Protein AF-A0A955NUU7-F1 (afdb_monomer)

Solvent-accessible surface area (backbone atoms only — not comparable to full-atom values): 5907 Å² total; per-residue (Å²): 116,76,65,56,60,60,43,72,78,55,56,61,85,37,83,91,27,47,65,56,55,53,48,55,49,35,50,49,70,49,39,62,80,63,50,70,71,44,99,70,69,93,54,80,92,51,51,48,75,61,50,67,39,73,42,65,55,71,43,71,45,66,87,90,68,77,65,91,58,70,60,43,78,50,74,74,44,79,53,35,70,49,28,30,66,48,99,86,68,45,83,39,75,115

Radius of gyration: 16.12 Å; Cα contacts (8 Å, |Δi|>4): 113; chains: 1; bounding box: 36×29×48 Å

Nearest PDB structures (foldseek):
  7b5h-assembly1_AN  TM=3.900E-01  e=9.822E+00  Nostoc sp. PCC 7120 = FACHB-418

Sequence (94 aa):
DWQMWFAALGSVRSSRNQWFLSFLKALLEGRKEVIGLLETNPFEDSPPKYVRALVYDYHFTRWGSGDPNWWERGEASVYCPPVTLDESGRLRAQ

Mean predicted aligned error: 4.0 Å

Foldseek 3Di:
DVLVVVLLVDACPDPSNVVVVVLQLCQQVVPPVSQVVDPDRPQVPHRDQKDWDKDWDWDADDPPPPDPDGIDTDDIDTRGAIWGADPVSDIDHD

pLDDT: mean 92.94, std 3.9, range [76.44, 98.06]

Structure (mmCIF, N/CA/C/O backbone):
data_AF-A0A955NUU7-F1
#
_entry.id   AF-A0A955NUU7-F1
#
loop_
_atom_site.group_PDB
_atom_site.id
_atom_site.type_symbol
_atom_site.label_atom_id
_atom_site.label_alt_id
_atom_site.label_comp_id
_atom_site.label_asym_id
_atom_site.label_entity_id
_atom_site.label_seq_id
_atom_site.pdbx_PDB_ins_code
_atom_site.Cartn_x
_atom_site.Cartn_y
_atom_site.Cartn_z
_atom_site.occupancy
_atom_site.B_iso_or_equiv
_atom_site.auth_seq_id
_atom_site.auth_comp_id
_atom_site.auth_asym_id
_atom_site.auth_atom_id
_atom_site.pdbx_PDB_model_num
ATOM 1 N N . ASP A 1 1 ? -5.028 4.862 -9.643 1.00 80.00 1 ASP A N 1
ATOM 2 C CA . ASP A 1 1 ? -5.386 6.215 -9.168 1.00 80.00 1 ASP A CA 1
ATOM 3 C C . ASP A 1 1 ? -4.218 7.172 -9.408 1.00 80.00 1 ASP A C 1
ATOM 5 O O . ASP A 1 1 ? -3.074 6.754 -9.265 1.00 80.00 1 ASP A O 1
ATOM 9 N N . TRP A 1 2 ? -4.481 8.419 -9.802 1.00 88.12 2 TRP A N 1
ATOM 10 C CA . TRP A 1 2 ? -3.449 9.421 -10.102 1.00 88.12 2 TRP A CA 1
ATOM 11 C C . TRP A 1 2 ? -2.770 9.985 -8.841 1.00 88.12 2 TRP A C 1
ATOM 13 O O . TRP A 1 2 ? -1.589 10.321 -8.876 1.00 88.12 2 TRP A O 1
ATOM 23 N N . GLN A 1 3 ? -3.465 10.030 -7.700 1.00 91.75 3 GLN A N 1
ATOM 24 C CA . GLN A 1 3 ? -2.890 10.455 -6.423 1.00 91.75 3 GLN A CA 1
ATOM 25 C C . GLN A 1 3 ? -1.843 9.460 -5.914 1.00 91.75 3 GLN A C 1
ATOM 27 O O . GLN A 1 3 ? -0.901 9.868 -5.238 1.00 91.75 3 GLN A O 1
ATOM 32 N N . MET A 1 4 ? -1.945 8.173 -6.278 1.00 91.50 4 MET A N 1
ATOM 33 C CA . MET A 1 4 ? -0.924 7.166 -5.945 1.00 91.50 4 MET A CA 1
ATOM 34 C C . MET A 1 4 ? 0.443 7.499 -6.555 1.00 91.50 4 MET A C 1
ATOM 36 O O . MET A 1 4 ? 1.464 7.239 -5.922 1.00 91.50 4 MET A O 1
ATOM 40 N N . TRP A 1 5 ? 0.476 8.122 -7.741 1.00 89.88 5 TRP A N 1
ATOM 41 C CA . TRP A 1 5 ? 1.725 8.581 -8.352 1.00 89.88 5 TRP A CA 1
ATOM 42 C C . TRP A 1 5 ? 2.410 9.639 -7.479 1.00 89.88 5 TRP A C 1
ATOM 44 O O . TRP A 1 5 ? 3.578 9.495 -7.136 1.00 89.88 5 TRP A O 1
ATOM 54 N N . PHE A 1 6 ? 1.663 10.651 -7.026 1.00 90.69 6 PHE A N 1
ATOM 55 C CA . PHE A 1 6 ? 2.186 11.668 -6.108 1.00 90.69 6 PHE A CA 1
ATOM 56 C C . PHE A 1 6 ? 2.556 11.096 -4.737 1.00 90.69 6 PHE A C 1
ATOM 58 O O . PHE A 1 6 ? 3.539 11.533 -4.136 1.00 90.69 6 PHE A O 1
ATOM 65 N N . ALA A 1 7 ? 1.789 10.121 -4.242 1.00 92.88 7 ALA A N 1
ATOM 66 C CA . ALA A 1 7 ? 2.058 9.471 -2.968 1.00 92.88 7 ALA A CA 1
ATOM 67 C C . ALA A 1 7 ? 3.447 8.821 -2.966 1.00 92.88 7 ALA A C 1
ATOM 69 O O . ALA A 1 7 ? 4.199 9.038 -2.013 1.00 92.88 7 ALA A O 1
ATOM 70 N N . ALA A 1 8 ? 3.806 8.114 -4.045 1.00 91.81 8 ALA A N 1
ATOM 71 C CA . ALA A 1 8 ? 5.091 7.431 -4.199 1.00 91.81 8 ALA A CA 1
ATOM 72 C C . ALA A 1 8 ? 6.306 8.381 -4.214 1.00 91.81 8 ALA A C 1
ATOM 74 O O . ALA A 1 8 ? 7.401 7.969 -3.848 1.00 91.81 8 ALA A O 1
ATOM 75 N N . LEU A 1 9 ? 6.119 9.659 -4.567 1.00 90.94 9 LEU A N 1
ATOM 76 C CA . LEU A 1 9 ? 7.184 10.675 -4.601 1.00 90.94 9 LEU A CA 1
ATOM 77 C C . LEU A 1 9 ? 7.493 11.304 -3.231 1.00 90.94 9 LEU A C 1
ATOM 79 O O . LEU A 1 9 ? 8.326 12.206 -3.131 1.00 90.94 9 LEU A O 1
ATOM 83 N N . GLY A 1 10 ? 6.789 10.902 -2.173 1.00 89.75 10 GLY A N 1
ATOM 84 C CA . GLY A 1 10 ? 6.920 11.512 -0.855 1.00 89.75 10 GLY A CA 1
ATOM 85 C C . GLY A 1 10 ? 6.832 10.515 0.290 1.00 89.75 10 GLY A C 1
ATOM 86 O O . GLY A 1 10 ? 6.846 9.307 0.110 1.00 89.75 10 GLY A O 1
ATOM 87 N N . SER A 1 11 ? 6.726 11.036 1.511 1.00 91.44 11 SER A N 1
ATOM 88 C CA . SER A 1 11 ? 6.502 10.208 2.698 1.00 91.44 11 SER A CA 1
ATOM 89 C C . SER A 1 11 ? 5.012 9.979 2.933 1.00 91.44 11 SER A C 1
ATOM 91 O O . SER A 1 11 ? 4.208 10.905 2.785 1.00 91.44 11 SER A O 1
ATOM 93 N N . VAL A 1 12 ? 4.651 8.793 3.429 1.00 92.12 12 VAL A N 1
ATOM 94 C CA . VAL A 1 12 ? 3.293 8.493 3.910 1.00 92.12 12 VAL A CA 1
ATOM 95 C C . VAL A 1 12 ? 2.814 9.463 5.004 1.00 92.12 12 VAL A C 1
ATOM 97 O O . VAL A 1 12 ? 1.620 9.701 5.145 1.00 92.12 12 VAL A O 1
ATOM 100 N N . ARG A 1 13 ? 3.737 10.075 5.764 1.00 87.38 13 ARG A N 1
ATOM 101 C CA . ARG A 1 13 ? 3.420 11.043 6.833 1.00 87.38 13 ARG A CA 1
ATOM 102 C C . ARG A 1 13 ? 3.209 12.475 6.329 1.00 87.38 13 ARG A C 1
ATOM 104 O O . ARG A 1 13 ? 2.913 13.361 7.126 1.00 87.38 13 ARG A O 1
ATOM 111 N N . SER A 1 14 ? 3.395 12.734 5.033 1.00 90.12 14 SER A N 1
ATOM 112 C CA . SER A 1 14 ? 3.174 14.064 4.462 1.00 90.12 14 SER A CA 1
ATOM 113 C C . SER A 1 14 ? 1.705 14.474 4.589 1.00 90.12 14 SER A C 1
ATOM 115 O O . SER A 1 14 ? 0.811 13.662 4.357 1.00 90.12 14 SER A O 1
ATOM 117 N N . SER A 1 15 ? 1.437 15.752 4.876 1.00 84.19 15 SER A N 1
ATOM 118 C CA . SER A 1 15 ? 0.068 16.288 4.936 1.00 84.19 15 SER A CA 1
ATOM 119 C C . SER A 1 15 ? -0.709 16.087 3.630 1.00 84.19 15 SER A C 1
ATOM 121 O O . SER A 1 15 ? -1.919 15.886 3.662 1.00 84.19 15 SER A O 1
ATOM 123 N N . ARG A 1 16 ? -0.012 16.056 2.487 1.00 86.00 16 ARG A N 1
ATOM 124 C CA . ARG A 1 16 ? -0.596 15.790 1.162 1.00 86.00 16 ARG A CA 1
ATOM 125 C C . ARG A 1 16 ? -1.058 14.341 0.970 1.00 86.00 16 ARG A C 1
ATOM 127 O O . ARG A 1 16 ? -1.878 14.087 0.099 1.00 86.00 16 ARG A O 1
ATOM 134 N N . ASN A 1 17 ? -0.575 13.412 1.798 1.00 92.44 17 ASN A N 1
ATOM 135 C CA . ASN A 1 17 ? -0.861 11.978 1.705 1.00 92.44 17 ASN A CA 1
ATOM 136 C C . ASN A 1 17 ? -1.815 11.494 2.813 1.00 92.44 17 ASN A C 1
ATOM 138 O O . ASN A 1 17 ? -1.967 10.292 3.016 1.00 92.44 17 ASN A O 1
ATOM 142 N N . GLN A 1 18 ? -2.500 12.404 3.523 1.00 92.19 18 GLN A N 1
ATOM 143 C CA . GLN A 1 18 ? -3.479 12.022 4.552 1.00 92.19 18 GLN A CA 1
ATOM 144 C C . GLN A 1 18 ? -4.618 11.161 3.992 1.00 92.19 18 GLN A C 1
ATOM 146 O O . GLN A 1 18 ? -5.075 10.244 4.673 1.00 92.19 18 GLN A O 1
ATOM 151 N N . TRP A 1 19 ? -5.023 11.398 2.740 1.00 93.88 19 TRP A N 1
ATOM 152 C CA . TRP A 1 19 ? -6.031 10.587 2.054 1.00 93.88 19 TRP A CA 1
ATOM 153 C C . TRP A 1 19 ? -5.637 9.102 2.010 1.00 93.88 19 TRP A C 1
ATOM 155 O O . TRP A 1 19 ? -6.494 8.238 2.171 1.00 93.88 19 TRP A O 1
ATOM 165 N N . PHE A 1 20 ? -4.341 8.799 1.860 1.00 95.69 20 PHE A N 1
ATOM 166 C CA . PHE A 1 20 ? -3.836 7.431 1.791 1.00 95.69 20 PHE A CA 1
ATOM 167 C C . PHE A 1 20 ? -3.963 6.732 3.146 1.00 95.69 20 PHE A C 1
ATOM 169 O O . PHE A 1 20 ? -4.384 5.582 3.219 1.00 95.69 20 PHE A O 1
ATOM 176 N N . LEU A 1 21 ? -3.683 7.441 4.243 1.00 95.06 21 LEU A N 1
ATOM 177 C CA . LEU A 1 21 ? -3.924 6.918 5.589 1.00 95.06 21 LEU A CA 1
ATOM 178 C C . LEU A 1 21 ? -5.424 6.704 5.844 1.00 95.06 21 LEU A C 1
ATOM 180 O O . LEU A 1 21 ? -5.809 5.670 6.383 1.00 95.06 21 LEU A O 1
ATOM 184 N N . SER A 1 22 ? -6.291 7.625 5.413 1.00 95.38 22 SER A N 1
ATOM 185 C CA . SER A 1 22 ? -7.747 7.427 5.486 1.00 95.38 22 SER A CA 1
ATOM 186 C C . SER A 1 22 ? -8.211 6.214 4.675 1.00 95.38 22 SER A C 1
ATOM 188 O O . SER A 1 22 ? -9.071 5.468 5.140 1.00 95.38 22 SER A O 1
ATOM 190 N N . PHE A 1 23 ? -7.609 5.983 3.508 1.00 95.56 23 PHE A N 1
ATOM 191 C CA . PHE A 1 23 ? -7.844 4.797 2.695 1.00 95.56 23 PHE A CA 1
ATOM 192 C C . PHE A 1 23 ? -7.426 3.515 3.432 1.00 95.56 23 PHE A C 1
ATOM 194 O O . PHE A 1 23 ? -8.256 2.626 3.596 1.00 95.56 23 PHE A O 1
ATOM 201 N N . LEU A 1 24 ? -6.205 3.442 3.980 1.00 95.94 24 LEU A N 1
ATOM 202 C CA . LEU A 1 24 ? -5.759 2.285 4.774 1.00 95.94 24 LEU A CA 1
ATOM 203 C C . LEU A 1 24 ? -6.675 2.012 5.974 1.00 95.94 24 LEU A C 1
ATOM 205 O O . LEU A 1 24 ? -7.010 0.861 6.248 1.00 95.94 24 LEU A O 1
ATOM 209 N N . LYS A 1 25 ? -7.122 3.064 6.669 1.00 96.81 25 LYS A N 1
ATOM 210 C CA . LYS A 1 25 ? -8.101 2.948 7.757 1.00 96.81 25 LYS A CA 1
ATOM 211 C C . LYS A 1 25 ? -9.410 2.331 7.266 1.00 96.81 25 LYS A C 1
ATOM 213 O O . LYS A 1 25 ? -9.922 1.421 7.905 1.00 96.81 25 LYS A O 1
ATOM 218 N N . ALA A 1 26 ? -9.938 2.802 6.139 1.00 96.38 26 ALA A N 1
ATOM 219 C CA . ALA A 1 26 ? -11.180 2.289 5.574 1.00 96.38 26 ALA A CA 1
ATOM 220 C C . ALA A 1 26 ? -11.075 0.818 5.139 1.00 96.38 26 ALA A C 1
ATOM 222 O O . ALA A 1 26 ? -12.049 0.083 5.299 1.00 96.38 26 ALA A O 1
ATOM 223 N N . LEU A 1 27 ? -9.904 0.381 4.654 1.00 95.88 27 LEU A N 1
ATOM 224 C CA . LEU A 1 27 ? -9.636 -1.034 4.377 1.00 95.88 27 LEU A CA 1
ATOM 225 C C . LEU A 1 27 ? -9.696 -1.875 5.655 1.00 95.88 27 LEU A C 1
ATOM 227 O O . LEU A 1 27 ? -10.399 -2.879 5.685 1.00 95.88 27 LEU A O 1
ATOM 231 N N . LEU A 1 28 ? -9.007 -1.443 6.716 1.00 96.81 28 LEU A N 1
ATOM 232 C CA . LEU A 1 28 ? -9.012 -2.132 8.013 1.00 96.81 28 LEU A CA 1
ATOM 233 C C . LEU A 1 28 ? -10.406 -2.152 8.665 1.00 96.81 28 LEU A C 1
ATOM 235 O O . LEU A 1 28 ? -10.744 -3.093 9.372 1.00 96.81 28 LEU A O 1
ATOM 239 N N . GLU A 1 29 ? -11.224 -1.122 8.433 1.00 96.44 29 GLU A N 1
ATOM 240 C CA . GLU A 1 29 ? -12.620 -1.065 8.891 1.00 96.44 29 GLU A CA 1
ATOM 241 C C . GLU A 1 29 ? -13.577 -1.894 8.019 1.00 96.44 29 GLU A C 1
ATOM 243 O O . GLU A 1 29 ? -14.724 -2.098 8.409 1.00 96.44 29 GLU A O 1
ATOM 248 N N . GLY A 1 30 ? -13.153 -2.348 6.836 1.00 95.25 30 GLY A N 1
ATOM 249 C CA . GLY A 1 30 ? -14.034 -3.071 5.921 1.00 95.25 30 GLY A CA 1
ATOM 250 C C . GLY A 1 30 ? -15.103 -2.209 5.255 1.00 95.25 30 GLY A C 1
ATOM 251 O O . GLY A 1 30 ? -16.184 -2.714 4.949 1.00 95.25 30 GLY A O 1
ATOM 252 N N . ARG A 1 31 ? -14.862 -0.903 5.065 1.00 95.75 31 ARG A N 1
ATOM 253 C CA . ARG A 1 31 ? -15.877 0.005 4.503 1.00 95.75 31 ARG A CA 1
ATOM 254 C C . ARG A 1 31 ? -16.204 -0.376 3.062 1.00 95.75 31 ARG A C 1
ATOM 256 O O . ARG A 1 31 ? -15.384 -0.173 2.163 1.00 95.75 31 ARG A O 1
ATOM 263 N N . LYS A 1 32 ? -17.419 -0.882 2.838 1.00 93.38 32 LYS A N 1
ATOM 264 C CA . LYS A 1 32 ? -17.877 -1.385 1.534 1.00 93.38 32 LYS A CA 1
ATOM 265 C C . LYS A 1 32 ? -17.815 -0.318 0.444 1.00 93.38 32 LYS A C 1
ATOM 267 O O . LYS A 1 32 ? -17.470 -0.631 -0.688 1.00 93.38 32 LYS A O 1
ATOM 272 N N . GLU A 1 33 ? -18.0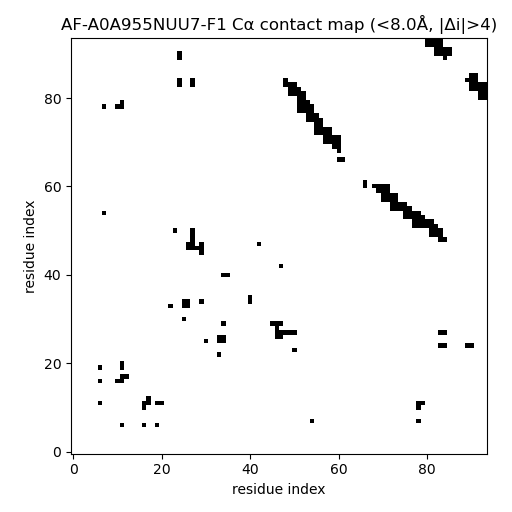85 0.937 0.794 1.00 94.62 33 GLU A N 1
ATOM 273 C CA . GLU A 1 33 ? -18.071 2.073 -0.131 1.00 94.62 33 GLU A CA 1
ATOM 274 C C . GLU A 1 33 ? -16.665 2.366 -0.660 1.00 94.62 33 GLU A C 1
ATOM 276 O O . GLU A 1 33 ? -16.524 2.803 -1.794 1.00 94.62 33 GLU A O 1
ATOM 281 N N . VAL A 1 34 ? -15.626 2.123 0.148 1.00 94.19 34 VAL A N 1
ATOM 282 C CA . VAL A 1 34 ? -14.226 2.329 -0.251 1.00 94.19 34 VAL A CA 1
ATOM 283 C C . VAL A 1 34 ? -13.679 1.098 -0.960 1.00 94.19 34 VAL A C 1
ATOM 285 O O . VAL A 1 34 ? -13.010 1.228 -1.980 1.00 94.19 34 VAL A O 1
ATOM 288 N N . ILE A 1 35 ? -13.987 -0.097 -0.453 1.00 93.12 35 ILE A N 1
ATOM 289 C CA . ILE A 1 35 ? -13.579 -1.360 -1.078 1.00 93.12 35 ILE A CA 1
ATOM 290 C C . ILE A 1 35 ? -14.170 -1.483 -2.487 1.00 93.12 35 ILE A C 1
ATOM 292 O O . ILE A 1 35 ? -13.466 -1.906 -3.397 1.00 93.12 35 ILE A O 1
ATOM 296 N N . GLY A 1 36 ? -15.416 -1.045 -2.694 1.00 92.06 36 GLY A N 1
ATOM 297 C CA . GLY A 1 36 ? -16.064 -1.037 -4.008 1.00 92.06 36 GLY A CA 1
ATOM 298 C C . GLY A 1 36 ? -15.420 -0.104 -5.042 1.00 92.06 36 GLY A C 1
ATOM 299 O O . GLY A 1 36 ? -15.782 -0.175 -6.212 1.00 92.06 36 GLY A O 1
ATOM 300 N N . LEU A 1 37 ? -14.474 0.756 -4.642 1.00 92.19 37 LEU A N 1
ATOM 301 C CA . LEU A 1 37 ? -13.670 1.563 -5.570 1.00 92.19 37 LEU A CA 1
ATOM 302 C C . LEU A 1 37 ? -12.454 0.800 -6.116 1.00 92.19 37 LEU A C 1
ATOM 304 O O . LEU A 1 37 ? -11.807 1.276 -7.048 1.00 92.19 37 LEU A O 1
ATOM 308 N N . LEU A 1 38 ? -12.110 -0.347 -5.524 1.00 91.69 38 LEU A N 1
ATOM 309 C CA . LEU A 1 38 ? -11.034 -1.205 -6.002 1.00 91.69 38 LEU A CA 1
ATOM 310 C C . LEU A 1 38 ? -11.568 -2.149 -7.077 1.00 91.69 38 LEU A C 1
ATOM 312 O O . LEU A 1 38 ? -12.641 -2.725 -6.932 1.00 91.69 38 LEU A O 1
ATOM 316 N N . GLU A 1 39 ? -10.779 -2.357 -8.130 1.00 93.00 39 GLU A N 1
ATOM 317 C CA . GLU A 1 39 ? -11.100 -3.323 -9.189 1.00 93.00 39 GLU A CA 1
ATOM 318 C C . GLU A 1 39 ? -11.255 -4.750 -8.642 1.00 93.00 39 GLU A C 1
ATOM 320 O O . GLU A 1 39 ? -12.043 -5.545 -9.146 1.00 93.00 39 GLU A O 1
ATOM 325 N N . THR A 1 40 ? -10.513 -5.090 -7.587 1.00 91.56 40 THR A N 1
ATOM 326 C CA . THR A 1 40 ? -10.594 -6.388 -6.915 1.00 91.56 40 THR A CA 1
ATOM 327 C C . THR A 1 40 ? -10.399 -6.206 -5.414 1.00 91.56 40 THR A C 1
ATOM 329 O O . THR A 1 40 ? -9.486 -5.495 -4.988 1.00 9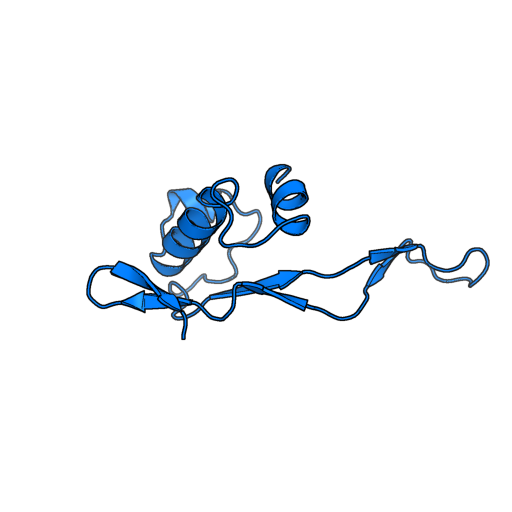1.56 40 THR A O 1
ATOM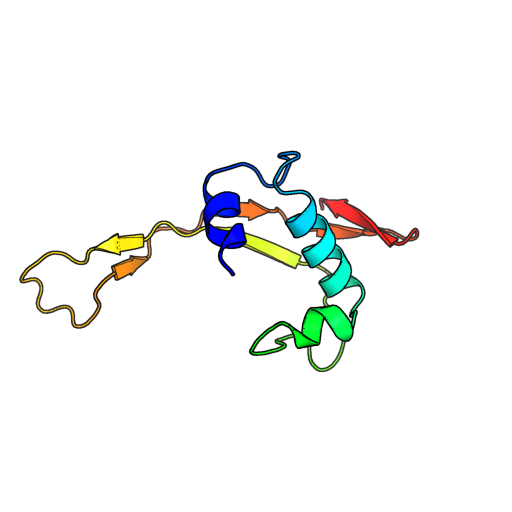 332 N N . ASN A 1 41 ? -11.243 -6.858 -4.609 1.00 89.12 41 ASN A N 1
ATOM 333 C CA . ASN A 1 41 ? -11.106 -6.894 -3.156 1.00 89.12 41 ASN A CA 1
ATOM 334 C C . ASN A 1 41 ? -10.355 -8.166 -2.725 1.00 89.12 41 ASN A C 1
ATOM 336 O O . ASN A 1 41 ? -10.947 -9.238 -2.755 1.00 89.12 41 ASN A O 1
ATOM 340 N N . PRO A 1 42 ? -9.097 -8.082 -2.261 1.00 84.06 42 PRO A N 1
ATOM 341 C CA . PRO A 1 42 ? -8.361 -9.256 -1.791 1.00 84.06 42 PRO A CA 1
ATOM 342 C C . PRO A 1 42 ? -8.773 -9.724 -0.378 1.00 84.06 42 PRO A C 1
ATOM 344 O O . PRO A 1 42 ? -8.176 -10.663 0.144 1.00 84.06 42 PRO A O 1
ATOM 347 N N . PHE A 1 43 ? -9.745 -9.066 0.266 1.00 86.88 43 PHE A N 1
ATOM 348 C CA . PHE A 1 43 ? -10.190 -9.323 1.642 1.00 86.88 43 PHE A CA 1
ATOM 349 C C . PHE A 1 43 ? -11.682 -9.697 1.675 1.00 86.88 43 PHE A C 1
ATOM 351 O O . PHE A 1 43 ? -12.508 -8.965 2.222 1.00 86.88 43 PHE A O 1
ATOM 358 N N . GLU A 1 44 ? -12.054 -10.788 1.007 1.00 79.06 44 GLU A N 1
ATOM 359 C CA . GLU A 1 44 ? -13.467 -11.130 0.775 1.00 79.06 44 GLU A CA 1
ATOM 360 C C . GLU A 1 44 ? -14.204 -11.580 2.047 1.00 79.06 44 GLU A C 1
ATOM 362 O O . GLU A 1 44 ? -15.342 -11.167 2.266 1.00 79.06 44 GLU A O 1
ATOM 367 N N . ASP A 1 45 ? -13.551 -12.356 2.917 1.00 86.62 45 ASP A N 1
ATOM 368 C CA . ASP A 1 45 ? -14.203 -12.931 4.103 1.00 86.62 45 ASP A CA 1
ATOM 369 C C . ASP A 1 45 ? -14.304 -11.954 5.281 1.00 86.62 45 ASP A C 1
ATOM 371 O O . ASP A 1 45 ? -15.293 -11.924 6.015 1.00 86.62 45 ASP A O 1
ATOM 375 N N . SER A 1 46 ? -13.249 -11.170 5.508 1.00 92.56 46 SER A N 1
ATOM 376 C CA . SER A 1 46 ? -13.171 -10.241 6.635 1.00 92.56 46 SER A CA 1
ATOM 377 C C . SER A 1 46 ? -12.139 -9.144 6.383 1.00 92.56 46 SER A C 1
ATOM 379 O O . SER A 1 46 ? -11.153 -9.394 5.681 1.00 92.56 46 SER A O 1
ATOM 381 N N . PRO A 1 47 ? -12.312 -7.951 6.981 1.00 95.31 47 PRO A N 1
ATOM 382 C CA . PRO A 1 47 ? -11.315 -6.894 6.895 1.00 95.31 47 PRO A CA 1
ATOM 383 C C . PRO A 1 47 ? -9.958 -7.367 7.429 1.00 95.31 47 PRO A C 1
ATOM 385 O O . PRO A 1 47 ? -9.903 -8.092 8.429 1.00 95.31 47 PRO A O 1
ATOM 388 N N . PRO A 1 48 ? -8.845 -6.960 6.803 1.00 95.81 48 PRO A N 1
ATOM 389 C CA . PRO A 1 48 ? -7.526 -7.353 7.265 1.00 95.81 48 PRO A CA 1
ATOM 390 C C . PRO A 1 48 ? -7.242 -6.762 8.650 1.00 95.81 48 PRO A C 1
ATOM 392 O O . PRO A 1 48 ? -7.601 -5.626 8.948 1.00 95.81 48 PRO A O 1
ATOM 395 N N . LYS A 1 49 ? -6.518 -7.509 9.489 1.00 95.62 49 LYS A N 1
ATOM 396 C CA . LYS A 1 49 ? -6.061 -7.009 10.797 1.00 95.62 49 LYS A CA 1
ATOM 397 C C . LYS A 1 49 ? -4.898 -6.020 10.674 1.00 95.62 49 LYS A C 1
ATOM 399 O O . LYS A 1 49 ? -4.761 -5.121 11.495 1.00 95.62 49 LYS A O 1
ATOM 404 N N . TYR A 1 50 ? -4.061 -6.192 9.655 1.00 96.81 50 TYR A N 1
ATOM 405 C CA . TYR A 1 50 ? -2.912 -5.335 9.387 1.00 96.81 50 TYR A CA 1
ATOM 406 C C . TYR A 1 50 ? -2.816 -5.049 7.897 1.00 96.81 50 TYR A C 1
ATOM 408 O O . TYR A 1 50 ? -3.061 -5.931 7.074 1.00 96.81 50 TYR A O 1
ATOM 416 N N . VAL A 1 51 ? -2.377 -3.842 7.557 1.00 95.94 51 VAL A N 1
ATOM 41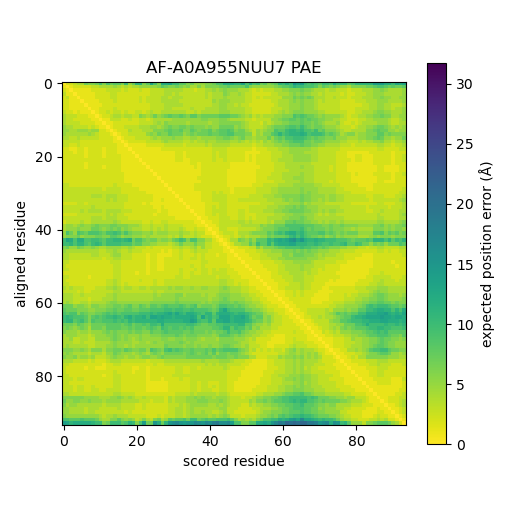7 C CA . VAL A 1 51 ? -2.008 -3.475 6.187 1.00 95.94 51 VAL A CA 1
ATOM 418 C C . VAL A 1 51 ? -0.635 -2.817 6.190 1.00 95.94 51 VAL A C 1
ATOM 420 O O . VAL A 1 51 ? -0.282 -2.100 7.122 1.00 95.94 51 VAL A O 1
ATOM 423 N N . ARG A 1 52 ? 0.152 -3.066 5.144 1.00 96.69 52 ARG A N 1
ATOM 424 C CA . ARG A 1 52 ? 1.409 -2.362 4.860 1.00 96.69 52 ARG A CA 1
ATOM 425 C C . ARG A 1 52 ? 1.423 -1.960 3.395 1.00 96.69 52 ARG A C 1
ATOM 427 O O . ARG A 1 52 ? 0.774 -2.615 2.581 1.00 96.69 52 ARG A O 1
ATOM 434 N N . ALA A 1 53 ? 2.200 -0.941 3.055 1.00 95.81 53 ALA A N 1
ATOM 435 C CA . ALA A 1 53 ? 2.370 -0.517 1.671 1.00 95.81 53 ALA A CA 1
ATOM 436 C C . ALA A 1 53 ? 3.843 -0.581 1.280 1.00 95.81 53 ALA A C 1
ATOM 438 O O . ALA A 1 53 ? 4.709 -0.079 2.000 1.00 95.81 53 ALA A O 1
ATOM 439 N N . LEU A 1 54 ? 4.108 -1.189 0.130 1.00 95.81 54 LEU A N 1
ATOM 440 C CA . LEU A 1 54 ? 5.423 -1.219 -0.494 1.00 95.81 54 LEU A CA 1
ATOM 441 C C . LEU A 1 54 ? 5.411 -0.303 -1.716 1.00 95.81 54 LEU A C 1
ATOM 443 O O . LEU A 1 54 ? 4.391 -0.191 -2.397 1.00 95.81 54 LEU A O 1
ATOM 447 N N . VAL A 1 55 ? 6.545 0.327 -1.988 1.00 95.00 55 VAL A N 1
ATOM 448 C CA . VAL A 1 55 ? 6.806 1.065 -3.224 1.00 95.00 55 VAL A CA 1
ATOM 449 C C . VAL A 1 55 ? 7.909 0.343 -3.982 1.00 95.00 55 VAL A C 1
ATOM 451 O O . VAL A 1 55 ? 8.852 -0.168 -3.379 1.00 95.00 55 VAL A O 1
ATOM 454 N N . TYR A 1 56 ? 7.754 0.259 -5.296 1.00 95.06 56 TYR A N 1
ATOM 455 C CA . TYR A 1 56 ? 8.711 -0.374 -6.190 1.00 95.06 56 TYR A CA 1
ATOM 456 C C . TYR A 1 56 ? 9.154 0.643 -7.229 1.00 95.06 56 TYR A C 1
ATOM 458 O O . TYR A 1 56 ? 8.303 1.278 -7.856 1.00 95.06 56 TYR A O 1
ATOM 466 N N . ASP A 1 57 ? 10.460 0.727 -7.447 1.00 92.81 57 ASP A N 1
ATOM 467 C CA . ASP A 1 57 ? 11.023 1.495 -8.549 1.00 92.81 57 ASP A CA 1
ATOM 468 C C . ASP A 1 57 ? 11.083 0.616 -9.798 1.00 92.81 57 ASP A C 1
ATOM 470 O O . ASP A 1 57 ? 11.647 -0.480 -9.783 1.00 92.81 57 ASP A O 1
ATOM 474 N N . TYR A 1 58 ? 10.481 1.088 -10.885 1.00 93.56 58 TYR A N 1
ATOM 475 C CA . TYR A 1 58 ? 10.492 0.396 -12.169 1.00 93.56 58 TYR A CA 1
ATOM 476 C C . TYR A 1 58 ? 11.464 1.082 -13.118 1.00 93.56 58 TYR A C 1
ATOM 478 O O . TYR A 1 58 ? 11.455 2.305 -13.256 1.00 93.56 58 TYR A O 1
ATOM 486 N N . HIS A 1 59 ? 12.278 0.279 -13.792 1.00 92.88 59 HIS A N 1
ATOM 487 C CA . HIS A 1 59 ? 13.248 0.735 -14.781 1.00 92.88 59 HIS A CA 1
ATOM 488 C C . HIS A 1 59 ? 12.915 0.097 -16.123 1.00 92.88 59 HIS A C 1
ATOM 490 O O . HIS A 1 59 ? 12.330 -0.983 -16.167 1.00 92.88 59 HIS A O 1
ATOM 496 N N . PHE A 1 60 ? 13.226 0.769 -17.229 1.00 95.00 60 PHE A N 1
ATOM 497 C CA . PHE A 1 60 ? 13.042 0.149 -18.537 1.00 95.00 60 PHE A CA 1
ATOM 498 C C . PHE A 1 60 ? 13.957 -1.064 -18.659 1.00 95.00 60 PHE A C 1
ATOM 500 O O . PHE A 1 60 ? 15.142 -0.987 -18.334 1.00 95.00 60 PHE A O 1
ATOM 507 N N . THR A 1 61 ? 13.427 -2.159 -19.195 1.00 95.94 61 THR A N 1
ATOM 508 C CA . THR A 1 61 ? 14.265 -3.286 -19.605 1.00 95.94 61 THR A CA 1
ATOM 509 C C . THR A 1 61 ? 15.292 -2.824 -20.634 1.00 95.94 61 THR A C 1
ATOM 511 O O . THR A 1 61 ? 15.022 -1.959 -21.476 1.00 95.94 61 THR A O 1
ATOM 514 N N . ARG A 1 62 ? 16.484 -3.424 -20.611 1.00 93.31 62 ARG A N 1
ATOM 515 C CA . ARG A 1 62 ? 17.554 -3.058 -21.543 1.00 93.31 62 ARG A CA 1
ATOM 516 C C . ARG A 1 62 ? 17.120 -3.270 -22.997 1.00 93.31 62 ARG A C 1
ATOM 518 O O . ARG A 1 62 ? 16.766 -4.374 -23.394 1.00 93.31 62 ARG A O 1
ATOM 525 N N . TRP A 1 63 ? 17.248 -2.230 -23.819 1.00 92.50 63 TRP A N 1
ATOM 526 C CA . TRP A 1 63 ? 16.995 -2.329 -25.257 1.00 92.50 63 TRP A CA 1
ATOM 527 C C . TRP A 1 63 ? 17.834 -3.442 -25.907 1.00 92.50 63 TRP A C 1
ATOM 529 O O . TRP A 1 63 ? 19.046 -3.523 -25.692 1.00 92.50 63 TRP A O 1
ATOM 539 N N . GLY A 1 64 ? 17.193 -4.288 -26.717 1.00 92.12 64 GLY A N 1
ATOM 540 C CA . GLY A 1 64 ? 17.849 -5.403 -27.406 1.00 92.12 64 GLY A CA 1
ATOM 541 C C . GLY A 1 64 ? 18.162 -6.622 -26.528 1.00 92.12 64 GLY A C 1
ATOM 542 O O . GLY A 1 64 ? 18.848 -7.523 -26.999 1.00 92.12 64 GLY A O 1
ATOM 543 N N . SER A 1 65 ? 17.671 -6.685 -25.283 1.00 91.56 65 SER A N 1
ATOM 544 C CA . SER A 1 65 ? 17.819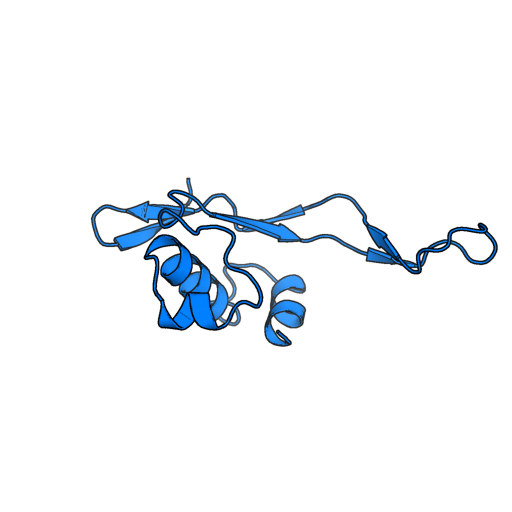 -7.868 -24.416 1.00 91.56 65 SER A CA 1
ATOM 545 C C . SER A 1 65 ? 17.003 -9.082 -24.878 1.00 91.56 65 SER A C 1
ATOM 547 O O . SER A 1 65 ? 17.276 -10.196 -24.440 1.00 91.56 65 SER A O 1
ATOM 549 N N . GLY A 1 66 ? 15.998 -8.873 -25.736 1.00 92.88 66 GLY A N 1
ATOM 550 C CA . GLY A 1 66 ? 15.006 -9.894 -26.081 1.00 92.88 66 GLY A CA 1
ATOM 551 C C . GLY A 1 66 ? 13.962 -10.131 -24.983 1.00 92.88 66 GLY A C 1
ATOM 552 O O . GLY A 1 66 ? 13.147 -11.039 -25.126 1.00 92.88 66 GLY A O 1
ATOM 553 N N . ASP A 1 67 ? 13.972 -9.334 -23.909 1.00 92.56 67 ASP A N 1
ATOM 554 C CA . ASP A 1 67 ? 12.944 -9.384 -22.869 1.00 92.56 67 ASP A CA 1
ATOM 555 C C . ASP A 1 67 ? 11.599 -8.903 -23.450 1.00 92.56 67 ASP A C 1
ATOM 557 O O . ASP A 1 67 ? 11.546 -7.816 -24.033 1.00 92.56 67 ASP A O 1
ATOM 561 N N . PRO A 1 68 ? 10.516 -9.695 -23.343 1.00 94.12 68 PRO A N 1
ATOM 562 C CA . PRO A 1 68 ? 9.194 -9.274 -23.800 1.00 94.12 68 PRO A CA 1
ATOM 563 C C . PRO A 1 68 ? 8.548 -8.208 -22.900 1.00 94.12 68 PRO A C 1
ATOM 565 O O . PRO A 1 68 ? 7.537 -7.620 -23.287 1.00 94.12 68 PRO A O 1
ATOM 568 N N . ASN A 1 69 ? 9.080 -7.972 -21.698 1.00 94.69 69 ASN A N 1
ATOM 569 C CA . ASN A 1 69 ? 8.576 -6.958 -20.780 1.00 94.69 69 ASN A CA 1
ATOM 570 C C . ASN A 1 69 ? 9.156 -5.581 -21.113 1.00 94.69 69 ASN A C 1
ATOM 572 O O . ASN A 1 69 ? 10.268 -5.466 -21.606 1.00 94.69 69 ASN A O 1
ATOM 576 N N . TRP A 1 70 ? 8.402 -4.525 -20.802 1.00 93.94 70 TRP A N 1
ATOM 577 C CA . TRP A 1 70 ? 8.859 -3.137 -20.965 1.00 93.94 70 TRP A CA 1
ATOM 578 C C . TRP A 1 70 ? 9.620 -2.613 -19.746 1.00 93.94 70 TRP A C 1
ATOM 580 O O . TRP A 1 70 ? 10.440 -1.702 -19.861 1.00 93.94 70 TRP A O 1
ATOM 590 N N . TRP A 1 71 ? 9.316 -3.164 -18.572 1.00 95.81 71 TRP A N 1
ATOM 591 C CA . TRP A 1 71 ? 9.803 -2.680 -17.290 1.00 95.81 71 TRP A CA 1
ATOM 592 C C . TRP A 1 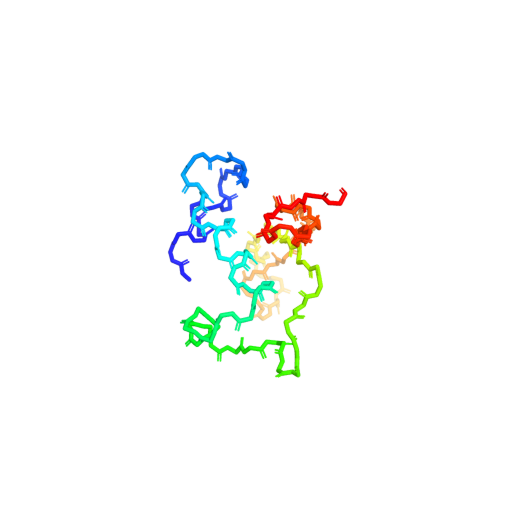71 ? 10.332 -3.834 -16.451 1.00 95.81 71 TRP A C 1
ATOM 594 O O . TRP A 1 71 ? 9.675 -4.866 -16.326 1.00 95.81 71 TRP A O 1
ATOM 604 N N . GLU A 1 72 ? 11.478 -3.620 -15.821 1.00 94.19 72 GLU A N 1
ATOM 605 C CA . GLU A 1 72 ? 11.973 -4.438 -14.725 1.00 94.19 72 GLU A CA 1
ATOM 606 C C . GLU A 1 72 ? 11.603 -3.785 -13.388 1.00 94.19 72 GLU A C 1
ATOM 608 O O . GLU A 1 72 ? 11.659 -2.563 -13.221 1.00 94.19 72 GLU A O 1
ATOM 613 N N . ARG A 1 73 ? 11.180 -4.611 -12.429 1.00 95.06 73 ARG A N 1
ATOM 614 C CA . ARG A 1 73 ? 10.816 -4.166 -11.083 1.00 95.06 73 ARG A CA 1
ATOM 615 C C . ARG A 1 73 ? 12.033 -4.281 -10.171 1.00 95.06 73 ARG A C 1
ATOM 617 O O . ARG A 1 73 ? 12.517 -5.390 -9.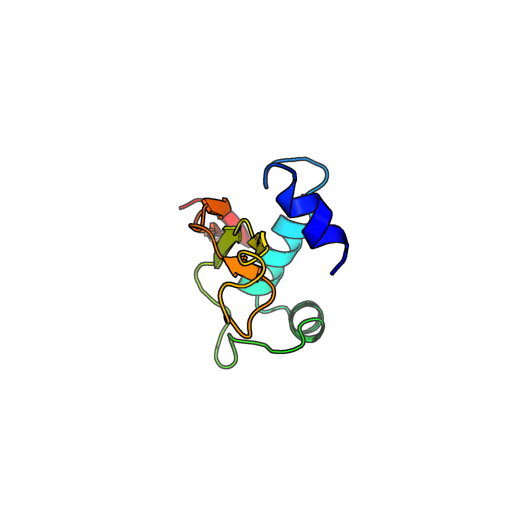956 1.00 95.06 73 ARG A O 1
ATOM 624 N N . GLY A 1 74 ? 12.479 -3.159 -9.614 1.00 92.44 74 GLY A N 1
ATOM 625 C CA . GLY A 1 74 ? 13.530 -3.113 -8.602 1.00 92.44 74 GLY A CA 1
ATOM 626 C C . GLY A 1 74 ? 13.088 -3.674 -7.248 1.00 92.44 74 GLY A C 1
ATOM 627 O O . GLY A 1 74 ? 11.972 -4.179 -7.081 1.00 92.44 74 GLY A O 1
ATOM 628 N N . GLU A 1 75 ? 13.972 -3.581 -6.256 1.00 93.00 75 GLU A N 1
ATOM 629 C CA . GLU A 1 75 ? 13.657 -3.999 -4.890 1.00 93.00 75 GLU A CA 1
ATOM 630 C C . GLU A 1 75 ? 12.556 -3.130 -4.272 1.00 93.00 75 GLU A C 1
ATOM 632 O O . GLU A 1 75 ? 12.461 -1.924 -4.504 1.00 93.00 75 GLU A O 1
ATOM 637 N N . ALA A 1 76 ? 11.700 -3.765 -3.472 1.00 94.50 76 ALA A N 1
ATOM 638 C CA . ALA A 1 76 ? 10.630 -3.064 -2.780 1.00 94.50 76 ALA A CA 1
ATOM 639 C C . ALA A 1 76 ? 11.191 -2.276 -1.595 1.00 94.50 76 ALA A C 1
ATOM 641 O O . ALA A 1 76 ? 11.864 -2.844 -0.734 1.00 94.50 76 ALA A O 1
ATOM 642 N N . SER A 1 77 ? 10.793 -1.015 -1.474 1.00 93.88 77 SER A N 1
ATOM 643 C CA . SER A 1 77 ? 10.966 -0.234 -0.251 1.00 93.88 77 SER A CA 1
ATOM 644 C C . SER A 1 77 ? 9.657 -0.157 0.533 1.00 93.88 77 SER A C 1
ATOM 646 O O . SER A 1 77 ? 8.559 -0.217 -0.025 1.00 93.88 77 SER A O 1
ATOM 648 N N . VAL A 1 78 ? 9.749 -0.019 1.856 1.00 95.94 78 VAL A N 1
ATOM 649 C CA . VAL A 1 78 ? 8.564 0.148 2.708 1.00 95.94 78 VAL A CA 1
ATOM 650 C C . VAL A 1 78 ? 8.071 1.590 2.604 1.00 95.94 78 VAL A C 1
ATOM 652 O O . VAL A 1 78 ? 8.712 2.506 3.111 1.00 95.94 78 VAL A O 1
ATOM 655 N N . TYR A 1 79 ? 6.909 1.784 1.980 1.00 95.62 79 TYR A N 1
ATOM 656 C CA . TYR A 1 79 ? 6.246 3.087 1.901 1.00 95.62 79 TYR A CA 1
ATOM 657 C C . TYR A 1 79 ? 5.467 3.404 3.181 1.00 95.62 79 TYR A C 1
ATOM 659 O O . TYR A 1 79 ? 5.565 4.492 3.749 1.00 95.62 79 TYR A O 1
ATOM 667 N N . CYS A 1 80 ? 4.703 2.419 3.656 1.00 96.31 80 CYS A N 1
ATOM 668 C CA . CYS A 1 80 ? 3.985 2.474 4.920 1.00 96.31 80 CYS A CA 1
ATOM 669 C C . CYS A 1 80 ? 4.306 1.201 5.713 1.00 96.31 80 CYS A C 1
ATOM 671 O O . CYS A 1 80 ? 4.103 0.104 5.173 1.00 96.31 80 CYS A O 1
ATOM 673 N N . PRO A 1 81 ? 4.807 1.315 6.960 1.00 96.00 81 PRO A N 1
ATOM 674 C CA . PRO A 1 81 ? 5.010 0.148 7.810 1.00 96.00 81 PRO A CA 1
ATOM 675 C C . PRO A 1 81 ? 3.667 -0.544 8.092 1.00 96.00 81 PRO A C 1
ATOM 677 O O . PRO A 1 81 ? 2.612 0.025 7.806 1.00 96.00 81 PRO A O 1
ATOM 680 N N . PRO A 1 82 ? 3.674 -1.758 8.662 1.00 97.69 82 PRO A N 1
ATOM 681 C CA . PRO A 1 82 ? 2.449 -2.383 9.135 1.00 97.69 82 PRO A CA 1
ATOM 682 C C . PRO A 1 82 ? 1.677 -1.453 10.079 1.00 97.69 82 PRO A C 1
ATOM 684 O O . PRO A 1 82 ? 2.215 -0.958 11.072 1.00 97.69 82 PRO A O 1
ATOM 687 N N . VAL A 1 83 ? 0.409 -1.216 9.754 1.00 97.31 83 VAL A N 1
ATOM 688 C CA . VAL A 1 83 ? -0.533 -0.451 10.572 1.00 97.31 83 VAL A CA 1
ATOM 689 C C . VAL A 1 83 ? -1.781 -1.278 10.859 1.00 97.31 83 VAL A C 1
ATOM 691 O O . VAL A 1 83 ? -2.165 -2.148 10.076 1.00 97.31 83 VAL A O 1
ATOM 694 N N . THR A 1 84 ? -2.414 -0.994 11.993 1.00 98.06 84 THR A N 1
ATOM 695 C CA . THR A 1 84 ? -3.672 -1.599 12.459 1.00 98.06 84 THR A CA 1
ATOM 696 C C . THR A 1 84 ? -4.554 -0.523 13.080 1.00 98.06 84 THR A C 1
ATOM 698 O O . THR A 1 84 ? -4.092 0.584 13.368 1.00 98.06 84 THR A O 1
ATOM 701 N N . LEU A 1 85 ? -5.815 -0.859 13.332 1.00 97.81 85 LEU A N 1
ATOM 702 C CA . LEU A 1 85 ? -6.664 -0.092 14.235 1.00 97.81 85 LEU A CA 1
ATOM 703 C C . LEU A 1 85 ? -6.330 -0.438 15.689 1.00 97.81 85 LEU A C 1
ATOM 705 O O . LEU A 1 85 ? -6.002 -1.586 16.006 1.00 97.81 85 LEU A O 1
ATOM 709 N N . ASP A 1 86 ? -6.387 0.560 16.562 1.00 96.12 86 ASP A N 1
ATOM 710 C CA . ASP A 1 86 ? -6.470 0.366 18.005 1.00 96.12 86 ASP A CA 1
ATOM 711 C C . ASP A 1 86 ? -7.920 0.146 18.468 1.00 96.12 86 ASP A C 1
ATOM 713 O O . ASP A 1 86 ? -8.852 0.142 17.664 1.00 96.12 86 ASP A O 1
ATOM 717 N N . GLU A 1 87 ? -8.117 -0.035 19.776 1.00 93.56 87 GLU A N 1
ATOM 718 C CA . GLU A 1 87 ? -9.440 -0.263 20.379 1.00 93.56 87 GLU A CA 1
ATOM 719 C C . GLU A 1 87 ? -10.419 0.900 20.147 1.00 93.56 87 GLU A C 1
ATOM 721 O O . GLU A 1 87 ? -11.629 0.701 20.161 1.00 93.56 87 GLU A O 1
ATOM 726 N N . SER A 1 88 ? -9.904 2.107 19.891 1.00 93.88 88 SER A N 1
ATOM 727 C CA . SER A 1 88 ? -10.697 3.299 19.574 1.00 93.88 88 SER A CA 1
ATOM 728 C C . SER A 1 88 ? -10.944 3.489 18.072 1.00 93.88 88 SER A C 1
ATOM 730 O O . SER A 1 88 ? -11.561 4.473 17.662 1.00 93.88 88 SER A O 1
ATOM 732 N N . GLY A 1 89 ? -10.452 2.573 17.231 1.00 92.38 89 GLY A N 1
A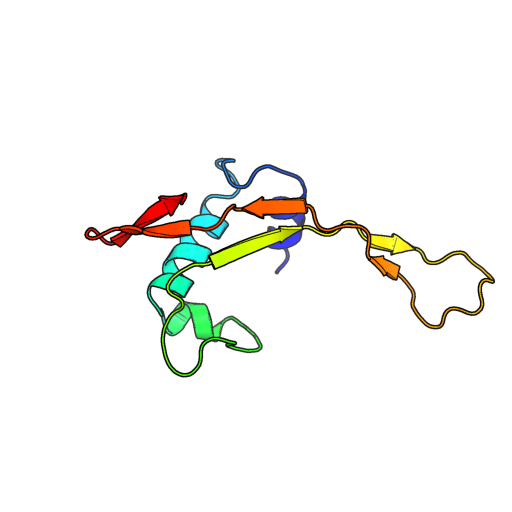TOM 733 C CA . GLY A 1 89 ? -10.556 2.659 15.776 1.00 92.38 89 GLY A CA 1
ATOM 734 C C . GLY A 1 89 ? -9.576 3.649 15.138 1.00 92.38 89 GLY A C 1
ATOM 735 O O . GLY A 1 89 ? -9.778 4.056 13.992 1.00 92.38 89 GLY A O 1
ATOM 736 N N . ARG A 1 90 ? -8.517 4.077 15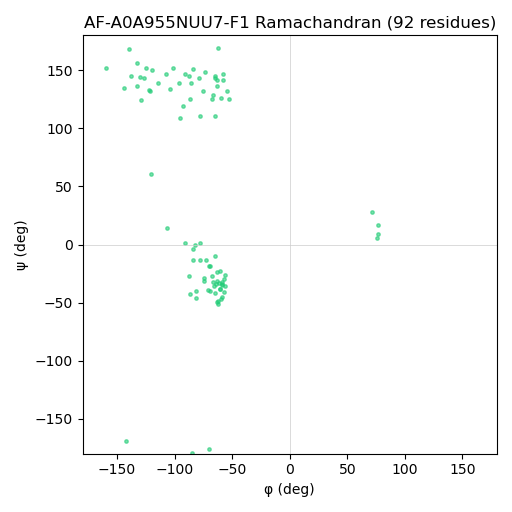.839 1.00 93.62 90 ARG A N 1
ATOM 737 C CA . ARG A 1 90 ? -7.472 4.944 15.266 1.00 93.62 90 ARG A CA 1
ATOM 738 C C . ARG A 1 90 ? -6.343 4.106 14.679 1.00 93.62 90 ARG A C 1
ATOM 740 O O . ARG A 1 90 ? -6.011 3.041 15.188 1.00 93.62 90 ARG A O 1
ATOM 747 N N . LEU A 1 91 ? -5.736 4.609 13.605 1.00 94.62 91 LEU A N 1
ATOM 748 C CA . LEU A 1 91 ? -4.552 3.986 13.019 1.00 94.62 91 LEU A CA 1
ATOM 749 C C . LEU A 1 91 ? -3.364 4.085 13.975 1.00 94.62 91 LEU A C 1
ATOM 751 O O . LEU A 1 91 ? -2.995 5.182 14.397 1.00 94.62 91 LEU A O 1
ATOM 755 N N . ARG A 1 92 ? -2.715 2.950 14.222 1.00 94.50 92 ARG A N 1
ATOM 756 C CA . ARG A 1 92 ? -1.418 2.865 14.891 1.00 94.50 92 ARG A CA 1
ATOM 757 C C . ARG A 1 92 ? -0.436 2.059 14.048 1.00 94.50 92 ARG A C 1
ATOM 759 O O . ARG A 1 92 ? -0.822 1.078 13.410 1.00 94.50 92 ARG A O 1
ATOM 766 N N . ALA A 1 93 ? 0.825 2.477 14.059 1.00 89.69 93 ALA A N 1
ATOM 767 C CA . ALA A 1 93 ? 1.915 1.647 13.562 1.00 89.69 93 ALA A CA 1
ATOM 768 C C . ALA A 1 93 ? 2.194 0.515 14.557 1.00 89.69 93 ALA A C 1
ATOM 770 O O . ALA A 1 93 ? 1.966 0.681 15.759 1.00 89.69 93 ALA A O 1
ATOM 771 N N . GLN A 1 94 ? 2.633 -0.626 14.032 1.00 76.44 94 GLN A N 1
ATOM 772 C CA . GLN A 1 94 ? 3.175 -1.717 14.835 1.00 76.44 94 GLN A CA 1
ATOM 773 C C . GLN A 1 94 ? 4.566 -1.375 15.371 1.00 76.44 94 GLN A C 1
ATOM 775 O O . GLN A 1 94 ? 5.326 -0.695 14.643 1.00 76.44 94 GLN A O 1
#

Secondary structure (DSSP, 8-state):
--HHHHHHTS-TTSGGGHHHHHHHHHHHHT-HHHHTTSSS-S-SSS--S-EEEEEEEEEEPPTTS--S-SEEEEEEEEEEEEEEE-TTS-EEE-